Protein AF-A0A3C1PHN4-F1 (afdb_monomer_lite)

Structure (mmCIF, N/CA/C/O backbone):
data_AF-A0A3C1PHN4-F1
#
_entry.id   AF-A0A3C1PHN4-F1
#
loop_
_atom_site.group_PDB
_atom_site.id
_atom_site.type_symbol
_atom_site.label_atom_id
_atom_site.label_alt_id
_atom_site.label_comp_id
_atom_site.label_asym_id
_atom_site.label_entity_id
_atom_site.label_seq_id
_atom_site.pdbx_PDB_ins_code
_atom_site.Cartn_x
_atom_site.Cartn_y
_atom_site.Cartn_z
_atom_site.occupancy
_atom_site.B_iso_or_equiv
_atom_site.auth_seq_id
_atom_site.auth_comp_id
_atom_site.auth_asym_id
_atom_site.auth_atom_id
_atom_site.pdbx_PDB_model_num
ATOM 1 N N . MET A 1 1 ? 15.123 -16.444 -46.218 1.00 46.22 1 MET A N 1
ATOM 2 C CA . MET A 1 1 ? 15.657 -16.084 -44.885 1.00 46.22 1 MET A CA 1
ATOM 3 C C . MET A 1 1 ? 14.708 -15.084 -44.245 1.00 46.22 1 MET A C 1
ATOM 5 O O . MET A 1 1 ? 14.728 -13.919 -44.612 1.00 46.22 1 MET A O 1
ATOM 9 N N . SER A 1 2 ? 13.809 -15.547 -43.372 1.00 48.19 2 SER A N 1
ATOM 10 C CA . SER A 1 2 ? 12.847 -14.676 -42.684 1.00 48.19 2 SER A CA 1
ATOM 11 C C . SER A 1 2 ? 13.507 -14.106 -41.433 1.00 48.19 2 SER A C 1
ATOM 13 O O . SER A 1 2 ? 13.710 -14.823 -40.453 1.00 48.19 2 SER A O 1
ATOM 15 N N . LYS A 1 3 ? 13.885 -12.830 -41.495 1.00 54.38 3 LYS A N 1
ATOM 16 C CA . LYS A 1 3 ? 14.501 -12.074 -40.405 1.00 54.38 3 LYS A CA 1
ATOM 17 C C . LYS A 1 3 ? 13.466 -11.909 -39.283 1.00 54.38 3 LYS A C 1
ATOM 19 O O . LYS A 1 3 ? 12.589 -11.056 -39.359 1.00 54.38 3 LYS A O 1
ATOM 24 N N . LYS A 1 4 ? 13.511 -12.774 -38.265 1.00 56.47 4 LYS A N 1
ATOM 25 C CA . LYS A 1 4 ? 12.742 -12.597 -37.023 1.00 56.47 4 LYS A CA 1
ATOM 26 C C . LYS A 1 4 ? 13.418 -11.506 -36.189 1.00 56.47 4 LYS A C 1
ATOM 28 O O . LYS A 1 4 ? 14.150 -11.803 -35.256 1.00 56.47 4 LYS A O 1
ATOM 33 N N . GLU A 1 5 ? 13.187 -10.250 -36.550 1.00 56.91 5 GLU A N 1
ATOM 34 C CA . GLU A 1 5 ? 13.719 -9.072 -35.843 1.00 56.91 5 GLU A CA 1
ATOM 35 C C . GLU A 1 5 ? 12.773 -8.520 -34.759 1.00 56.91 5 GLU A C 1
ATOM 37 O O . GLU A 1 5 ? 12.950 -7.409 -34.278 1.00 56.91 5 GLU A O 1
ATOM 42 N N . GLY A 1 6 ? 11.759 -9.288 -34.349 1.00 54.19 6 GLY A N 1
ATOM 43 C CA . GLY A 1 6 ? 10.719 -8.805 -33.429 1.00 54.19 6 GLY A CA 1
ATOM 44 C C . GLY A 1 6 ? 11.007 -8.957 -31.931 1.00 54.19 6 GLY A C 1
ATOM 45 O O . GLY A 1 6 ? 10.272 -8.400 -31.125 1.00 54.19 6 GLY A O 1
ATOM 46 N N . LEU A 1 7 ? 12.033 -9.713 -31.529 1.00 56.69 7 LEU A N 1
ATOM 47 C CA . LEU A 1 7 ? 12.289 -10.043 -30.111 1.00 56.69 7 LEU A CA 1
ATOM 48 C C . LEU A 1 7 ? 13.770 -9.935 -29.707 1.00 56.69 7 LEU A C 1
ATOM 50 O O . LEU A 1 7 ? 14.131 -10.266 -28.585 1.00 56.69 7 LEU A O 1
ATOM 54 N N . SER A 1 8 ? 14.645 -9.479 -30.605 1.00 57.94 8 SER A N 1
ATOM 55 C CA . SER A 1 8 ? 16.102 -9.518 -30.420 1.00 57.94 8 SER A CA 1
ATOM 56 C C . SER A 1 8 ? 16.685 -8.322 -29.659 1.00 57.94 8 SER A C 1
ATOM 58 O O . SER A 1 8 ? 17.905 -8.206 -29.577 1.00 57.94 8 SER A O 1
ATOM 60 N N . ASN A 1 9 ? 15.846 -7.436 -29.108 1.00 67.81 9 ASN A N 1
ATOM 61 C CA . ASN A 1 9 ? 16.299 -6.321 -28.281 1.00 67.81 9 ASN A CA 1
ATOM 62 C C . ASN A 1 9 ? 15.787 -6.486 -26.835 1.00 67.81 9 ASN A C 1
ATOM 64 O O . ASN A 1 9 ? 14.591 -6.278 -26.606 1.00 67.81 9 ASN A O 1
ATOM 68 N N . PRO A 1 10 ? 16.646 -6.829 -25.854 1.00 63.00 10 PRO A N 1
ATOM 69 C CA . PRO A 1 10 ? 16.242 -6.992 -24.452 1.00 63.00 10 PRO A CA 1
ATOM 70 C C . PRO A 1 10 ? 15.574 -5.737 -23.870 1.00 63.00 10 PRO A C 1
ATOM 72 O O . PRO A 1 10 ? 14.764 -5.844 -22.952 1.00 63.00 10 PRO A O 1
ATOM 75 N N . PHE A 1 11 ? 15.824 -4.563 -24.460 1.00 70.69 11 PHE A N 1
ATOM 76 C CA . PHE A 1 11 ? 15.163 -3.307 -24.105 1.00 70.69 11 PHE A CA 1
ATOM 77 C C . PHE A 1 11 ? 13.634 -3.360 -24.239 1.00 70.69 11 PHE A C 1
ATOM 79 O O . PHE A 1 11 ? 12.936 -2.837 -23.378 1.00 70.69 11 PHE A O 1
ATOM 86 N N . ASN A 1 12 ? 13.093 -4.031 -25.264 1.00 79.31 12 ASN A N 1
ATOM 87 C CA . ASN A 1 12 ? 11.638 -4.121 -25.432 1.00 79.31 12 ASN A CA 1
ATOM 88 C C . ASN A 1 12 ? 10.990 -4.972 -24.338 1.00 79.31 12 ASN A C 1
ATOM 90 O O . ASN A 1 12 ? 9.907 -4.640 -23.867 1.00 79.31 12 ASN A O 1
ATOM 94 N N . LEU A 1 13 ? 11.649 -6.053 -23.915 1.00 87.06 13 LEU A N 1
ATOM 95 C CA . LEU A 1 13 ? 11.117 -6.913 -22.862 1.00 87.06 13 LEU A CA 1
ATOM 96 C C . LEU A 1 13 ? 11.140 -6.201 -21.505 1.00 87.06 13 LEU A C 1
ATOM 98 O O . LEU A 1 13 ? 10.139 -6.226 -20.798 1.00 87.06 13 LEU A O 1
ATOM 102 N N . ILE A 1 14 ? 12.241 -5.517 -21.175 1.00 89.12 14 ILE A N 1
ATOM 103 C CA . ILE A 1 14 ? 12.381 -4.755 -19.924 1.00 89.12 14 ILE A CA 1
ATOM 104 C C . ILE A 1 14 ? 11.318 -3.654 -19.836 1.00 89.12 14 ILE A C 1
ATOM 106 O O . ILE A 1 14 ? 10.679 -3.505 -18.798 1.00 89.12 14 ILE A O 1
ATOM 110 N N . VAL A 1 15 ? 11.074 -2.924 -20.929 1.00 90.06 15 VAL A N 1
ATOM 111 C CA . VAL A 1 15 ? 10.050 -1.868 -20.970 1.00 90.06 15 VAL A CA 1
ATOM 112 C C . VAL A 1 15 ? 8.643 -2.438 -20.778 1.00 90.06 15 VAL A C 1
ATOM 114 O O . VAL A 1 15 ? 7.858 -1.864 -20.028 1.00 90.06 15 VAL A O 1
ATOM 117 N N . ILE A 1 16 ? 8.321 -3.576 -21.403 1.00 90.94 16 ILE A N 1
ATOM 118 C CA . ILE A 1 16 ? 7.018 -4.235 -21.218 1.00 90.94 16 ILE A CA 1
ATOM 119 C C . ILE A 1 16 ? 6.846 -4.702 -19.768 1.00 90.94 16 ILE A C 1
ATOM 121 O O . ILE A 1 16 ? 5.792 -4.475 -19.180 1.00 90.94 16 ILE A O 1
ATOM 125 N N . VAL A 1 17 ? 7.876 -5.315 -19.177 1.00 91.44 17 VAL A N 1
ATOM 126 C CA . VAL A 1 17 ? 7.845 -5.760 -17.775 1.00 91.44 17 VAL A CA 1
ATOM 127 C C . VAL A 1 17 ? 7.668 -4.570 -16.829 1.00 91.44 17 VAL A C 1
ATOM 129 O O . VAL A 1 17 ? 6.818 -4.630 -15.946 1.00 91.44 17 VAL A O 1
ATOM 132 N N . ALA A 1 18 ? 8.388 -3.468 -17.048 1.00 90.06 18 ALA A N 1
ATOM 133 C CA . ALA A 1 18 ? 8.254 -2.256 -16.241 1.00 90.06 18 ALA A CA 1
ATOM 134 C C . ALA A 1 18 ? 6.853 -1.627 -16.360 1.00 90.06 18 ALA A C 1
ATOM 136 O O . ALA A 1 18 ? 6.262 -1.228 -15.359 1.00 90.06 18 ALA A O 1
ATOM 137 N N . ALA A 1 19 ? 6.289 -1.581 -17.572 1.00 91.94 19 ALA A N 1
ATOM 138 C CA . ALA A 1 19 ? 4.942 -1.063 -17.804 1.00 91.94 19 ALA A CA 1
ATOM 139 C C . ALA A 1 19 ? 3.854 -1.936 -17.153 1.00 91.94 19 ALA A C 1
ATOM 141 O O . ALA A 1 19 ? 2.881 -1.407 -16.617 1.00 91.94 19 ALA A O 1
ATOM 142 N N . LEU A 1 20 ? 4.020 -3.263 -17.173 1.00 93.88 20 LEU A N 1
ATOM 143 C CA . LEU A 1 20 ? 3.125 -4.190 -16.476 1.00 93.88 20 LEU A CA 1
ATOM 144 C C . LEU A 1 20 ? 3.240 -4.058 -14.955 1.00 93.88 20 LEU A C 1
ATOM 146 O O . LEU A 1 20 ? 2.212 -4.084 -14.286 1.00 93.88 20 LEU A O 1
ATOM 150 N N . GLY A 1 21 ? 4.452 -3.866 -14.425 1.00 91.88 21 GLY A N 1
ATOM 151 C CA . GLY A 1 21 ? 4.671 -3.573 -13.006 1.00 91.88 21 GLY A CA 1
ATOM 152 C C . GLY A 1 21 ? 3.889 -2.336 -12.568 1.00 91.88 21 GLY A C 1
ATOM 153 O O . GLY A 1 21 ? 3.020 -2.434 -11.710 1.00 91.88 21 GLY A O 1
ATOM 154 N N . TYR A 1 22 ? 4.071 -1.215 -13.275 1.00 91.69 22 TYR A N 1
ATOM 155 C CA . TYR A 1 22 ? 3.323 0.018 -13.009 1.00 91.69 22 TYR A CA 1
ATOM 156 C C . TYR A 1 22 ? 1.797 -0.168 -13.079 1.00 91.69 22 TYR A C 1
ATOM 158 O O . TYR A 1 22 ? 1.054 0.400 -12.278 1.00 91.69 22 TYR A O 1
ATOM 166 N N . PHE A 1 23 ? 1.311 -0.963 -14.039 1.00 94.12 23 PHE A N 1
ATOM 167 C CA . PHE A 1 23 ? -0.116 -1.251 -14.165 1.00 94.12 23 PHE A CA 1
ATOM 168 C C . PHE A 1 23 ? -0.667 -2.000 -12.944 1.00 94.12 23 PHE A C 1
ATOM 170 O O . PHE A 1 23 ? -1.715 -1.618 -12.420 1.00 94.12 23 PHE A O 1
ATOM 177 N N . VAL A 1 24 ? 0.035 -3.041 -12.486 1.00 93.31 24 VAL A N 1
ATO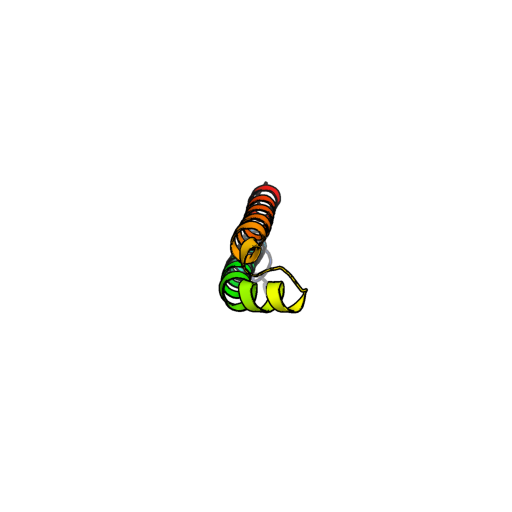M 178 C CA . VAL A 1 24 ? -0.360 -3.811 -11.298 1.00 93.31 24 VAL A CA 1
ATOM 179 C C . VAL A 1 24 ? -0.286 -2.939 -10.041 1.00 93.31 24 VAL A C 1
ATOM 181 O O . VAL A 1 24 ? -1.239 -2.930 -9.267 1.00 93.31 24 VAL A O 1
ATOM 184 N N . ASP A 1 25 ? 0.759 -2.119 -9.892 1.00 93.44 25 ASP A N 1
ATOM 185 C CA . ASP A 1 25 ? 0.937 -1.234 -8.732 1.00 93.44 25 ASP A CA 1
ATOM 186 C C . ASP A 1 25 ? -0.248 -0.271 -8.538 1.00 93.44 25 ASP A C 1
ATOM 188 O O . ASP A 1 25 ? -0.784 -0.123 -7.435 1.00 93.44 25 ASP A O 1
ATOM 192 N N . ILE A 1 26 ? -0.698 0.379 -9.619 1.00 93.06 26 ILE A N 1
ATOM 193 C CA . ILE A 1 26 ? -1.849 1.294 -9.579 1.00 93.06 26 ILE A CA 1
ATOM 194 C C . ILE A 1 26 ? -3.155 0.534 -9.336 1.00 93.06 26 ILE A C 1
ATOM 196 O O . ILE A 1 26 ? -4.021 1.024 -8.603 1.00 93.06 26 ILE A O 1
ATOM 200 N N . TYR A 1 27 ? -3.308 -0.653 -9.927 1.00 95.12 27 TYR A N 1
ATOM 201 C CA . TYR A 1 27 ? -4.490 -1.481 -9.713 1.00 95.12 27 TYR A CA 1
ATOM 202 C C . TYR A 1 27 ? -4.642 -1.864 -8.238 1.00 95.12 27 TYR A C 1
ATOM 204 O O . TYR A 1 27 ? -5.727 -1.695 -7.678 1.00 95.12 27 TYR A O 1
ATOM 212 N N . ASP A 1 28 ? -3.555 -2.280 -7.589 1.00 94.38 28 ASP A N 1
ATOM 213 C CA . ASP A 1 28 ? -3.561 -2.667 -6.180 1.00 94.38 28 ASP A CA 1
ATOM 214 C C . ASP A 1 28 ? -3.898 -1.484 -5.260 1.00 94.38 28 ASP A C 1
ATOM 216 O O . ASP A 1 28 ? -4.690 -1.637 -4.328 1.00 94.38 28 ASP A O 1
ATOM 220 N N . LEU A 1 29 ? -3.368 -0.282 -5.533 1.00 94.69 29 LEU A N 1
ATOM 221 C CA . LEU A 1 29 ? -3.707 0.930 -4.769 1.00 94.69 29 LEU A CA 1
ATOM 222 C C . LEU A 1 29 ? -5.192 1.295 -4.888 1.00 94.69 29 LEU A C 1
ATOM 224 O O . LEU A 1 29 ? -5.837 1.628 -3.888 1.00 94.69 29 LEU A O 1
ATOM 228 N N . ILE A 1 30 ? -5.748 1.223 -6.100 1.00 96.25 30 ILE A N 1
ATOM 229 C CA . ILE A 1 30 ? -7.164 1.519 -6.345 1.00 96.25 30 ILE A CA 1
ATOM 230 C C . ILE A 1 30 ? -8.045 0.464 -5.677 1.00 96.25 30 ILE A C 1
ATOM 232 O O . ILE A 1 30 ? -8.996 0.816 -4.974 1.00 96.25 30 ILE A O 1
ATOM 236 N N . LEU A 1 31 ? -7.728 -0.818 -5.869 1.00 95.81 31 LEU A N 1
ATOM 237 C CA . LEU A 1 31 ? -8.487 -1.921 -5.296 1.00 95.81 31 LEU A CA 1
ATOM 238 C C . LEU A 1 31 ? -8.513 -1.808 -3.774 1.00 95.81 31 LEU A C 1
ATOM 240 O O . LEU A 1 31 ? -9.599 -1.817 -3.193 1.00 95.81 31 LEU A O 1
ATOM 244 N N . PHE A 1 32 ? -7.349 -1.615 -3.143 1.00 95.62 32 PHE A N 1
ATOM 245 C CA . PHE A 1 32 ? -7.257 -1.387 -1.706 1.00 95.62 32 PHE A CA 1
ATOM 246 C C . PHE A 1 32 ? -8.120 -0.193 -1.284 1.0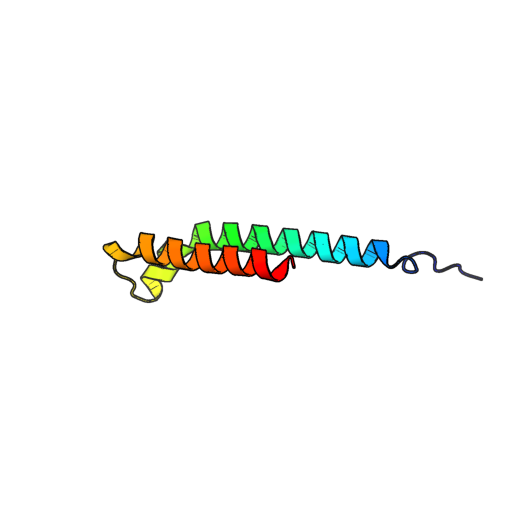0 95.62 32 PHE A C 1
ATOM 248 O O . PHE A 1 32 ? -8.948 -0.333 -0.390 1.00 95.62 32 PHE A O 1
ATOM 255 N N . GLY A 1 33 ? -8.028 0.950 -1.968 1.00 94.12 33 GLY A N 1
ATOM 256 C CA . GLY A 1 33 ? -8.854 2.125 -1.674 1.00 94.12 33 GLY A CA 1
ATOM 257 C C . GLY A 1 33 ? -10.367 1.856 -1.699 1.00 94.12 33 GLY A C 1
ATOM 258 O O . GLY A 1 33 ? -11.088 2.359 -0.836 1.00 94.12 33 GLY A O 1
ATOM 259 N N . ILE A 1 34 ? -10.842 1.036 -2.642 1.00 97.12 34 ILE A N 1
ATOM 260 C CA . ILE A 1 34 ? -12.267 0.708 -2.804 1.00 97.12 34 ILE A CA 1
ATOM 261 C C . ILE A 1 34 ? -12.743 -0.277 -1.732 1.00 97.12 34 ILE A C 1
ATOM 263 O O . ILE A 1 34 ? -13.803 -0.074 -1.137 1.00 97.12 34 ILE A O 1
ATOM 267 N N . VAL A 1 35 ? -11.990 -1.354 -1.483 1.00 96.75 35 VAL A N 1
ATOM 268 C CA . VAL A 1 35 ? -12.484 -2.474 -0.662 1.00 96.75 35 VAL A CA 1
ATOM 269 C C . VAL A 1 35 ? -11.988 -2.457 0.782 1.00 96.75 35 VAL A C 1
ATOM 271 O O . VAL A 1 35 ? -12.593 -3.127 1.613 1.00 96.75 35 VAL A O 1
ATOM 274 N N . ARG A 1 36 ? -10.951 -1.677 1.126 1.00 96.50 36 ARG A N 1
ATOM 275 C CA . ARG A 1 36 ? -10.289 -1.681 2.451 1.00 96.50 36 ARG A CA 1
ATOM 276 C C . ARG A 1 36 ? -11.267 -1.694 3.617 1.00 96.50 36 ARG A C 1
ATOM 278 O O . ARG A 1 36 ? -11.133 -2.516 4.513 1.00 96.50 36 ARG A O 1
ATOM 285 N N . VAL A 1 37 ? -12.241 -0.786 3.620 1.00 95.56 37 VAL A N 1
ATOM 286 C CA . VAL A 1 37 ? -13.181 -0.651 4.744 1.00 95.56 37 VAL A CA 1
ATOM 287 C C . VAL A 1 37 ? -14.073 -1.887 4.868 1.00 95.56 37 VAL A C 1
ATOM 289 O O . VAL A 1 37 ? -14.243 -2.405 5.968 1.00 95.56 37 VAL A O 1
ATOM 292 N N . ALA A 1 38 ? -14.610 -2.386 3.753 1.00 96.94 38 ALA A N 1
ATOM 293 C CA . ALA A 1 38 ? -15.429 -3.596 3.744 1.00 96.94 38 ALA A CA 1
ATOM 294 C C . ALA A 1 38 ? -14.612 -4.835 4.144 1.00 96.94 38 ALA A C 1
ATOM 296 O O . ALA A 1 38 ? -15.084 -5.642 4.942 1.00 96.94 38 ALA A O 1
ATOM 297 N N . SER A 1 39 ? -13.373 -4.951 3.658 1.00 96.38 39 SER A N 1
ATOM 298 C CA . SER A 1 39 ? -12.464 -6.051 3.989 1.00 96.38 39 SER A CA 1
ATOM 299 C C . SER A 1 39 ? -12.086 -6.065 5.470 1.00 96.38 39 SER A C 1
ATOM 301 O O . SER A 1 39 ? -12.204 -7.107 6.107 1.00 96.38 39 SER A O 1
ATOM 303 N N . LEU A 1 40 ? -11.694 -4.918 6.040 1.00 97.19 40 LEU A N 1
ATOM 304 C CA . LEU A 1 40 ? -11.334 -4.805 7.458 1.00 97.19 40 LEU A CA 1
ATOM 305 C C . LEU A 1 40 ? -12.524 -5.130 8.373 1.00 97.19 40 LEU A C 1
ATOM 307 O O . LEU A 1 40 ? -12.379 -5.877 9.339 1.00 97.19 40 LEU A O 1
ATOM 311 N N . LYS A 1 41 ? -13.728 -4.663 8.024 1.00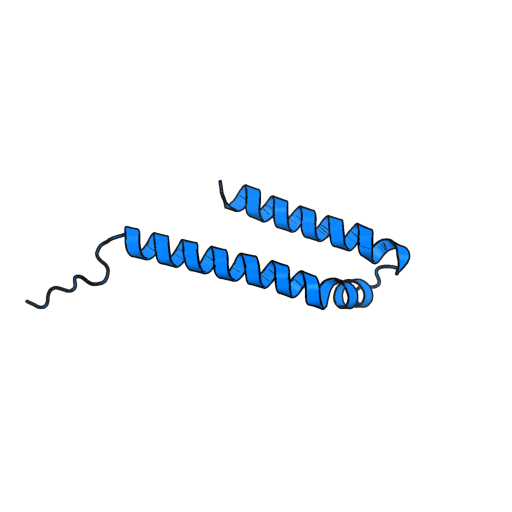 97.19 41 LYS A N 1
ATOM 312 C CA . LYS A 1 41 ? -14.957 -5.060 8.729 1.00 97.19 41 LYS A CA 1
ATOM 313 C C . LYS A 1 41 ? -15.240 -6.556 8.604 1.00 97.19 41 LYS A C 1
ATOM 315 O O . LYS A 1 41 ? -15.618 -7.187 9.585 1.00 97.19 41 LYS A O 1
ATOM 320 N N . GLY A 1 42 ? -15.031 -7.129 7.418 1.00 97.12 42 GLY A N 1
ATOM 321 C CA . GLY A 1 42 ? -15.239 -8.553 7.147 1.00 97.12 42 GLY A CA 1
ATOM 322 C C . GLY A 1 42 ? -14.352 -9.480 7.981 1.00 97.12 42 GLY A C 1
ATOM 323 O O . GLY A 1 42 ? -14.761 -10.601 8.270 1.00 97.12 42 GLY A O 1
ATOM 324 N N . ILE A 1 43 ? -13.180 -9.004 8.412 1.00 96.25 43 ILE A N 1
ATOM 325 C CA . ILE A 1 43 ? -12.266 -9.735 9.306 1.00 96.25 43 ILE A CA 1
ATOM 326 C C . ILE A 1 43 ? -12.405 -9.335 10.786 1.00 96.25 43 ILE A C 1
ATOM 328 O O . ILE A 1 43 ? -11.631 -9.800 11.618 1.00 96.25 43 ILE A O 1
ATOM 332 N N . GLY A 1 44 ? -13.394 -8.502 11.129 1.00 95.75 44 GLY A N 1
ATOM 333 C CA . GLY A 1 44 ? -13.720 -8.147 12.512 1.00 95.75 44 GLY A CA 1
ATOM 334 C C . GLY A 1 44 ? -12.924 -6.980 13.102 1.00 95.75 44 GLY A C 1
ATOM 335 O O . GLY A 1 44 ? -12.891 -6.847 14.324 1.00 95.75 44 GLY A O 1
ATOM 336 N N . VAL A 1 45 ? -12.295 -6.133 12.278 1.00 96.88 45 VAL A N 1
ATOM 337 C CA . VAL A 1 45 ? -11.612 -4.923 12.769 1.00 96.88 45 VAL A CA 1
ATOM 338 C C . VAL A 1 45 ? -12.653 -3.924 13.307 1.00 96.88 45 VAL A C 1
ATOM 340 O O . VAL A 1 45 ? -13.589 -3.583 12.575 1.00 96.88 45 VAL A O 1
ATOM 343 N N . PRO A 1 46 ? -12.505 -3.440 14.555 1.00 96.56 46 PRO A N 1
ATOM 344 C CA . PRO A 1 46 ? -13.388 -2.435 15.148 1.00 96.56 46 PRO A CA 1
ATOM 345 C C . PRO A 1 46 ? -13.451 -1.123 14.353 1.00 96.56 46 PRO A C 1
ATOM 347 O O . PRO A 1 46 ? -12.454 -0.696 13.769 1.00 96.56 46 PRO A O 1
ATOM 350 N N . ASP A 1 47 ? -14.610 -0.453 14.361 1.00 94.00 47 ASP A N 1
ATOM 351 C CA . ASP A 1 47 ? -14.853 0.775 13.582 1.00 94.00 47 ASP A CA 1
ATOM 352 C C . ASP A 1 47 ? -13.871 1.917 13.910 1.00 94.00 47 ASP A C 1
ATOM 354 O O . ASP A 1 47 ? -13.481 2.678 13.022 1.00 94.00 47 ASP A O 1
ATOM 358 N N . ASP A 1 48 ? -13.438 2.018 15.166 1.00 96.31 48 ASP A N 1
ATOM 359 C CA . ASP A 1 48 ? -12.463 3.000 15.652 1.00 96.31 48 ASP A CA 1
ATOM 360 C C . ASP A 1 48 ? -11.025 2.713 15.186 1.00 96.31 48 ASP A C 1
ATOM 362 O O . ASP A 1 48 ? -10.187 3.616 15.175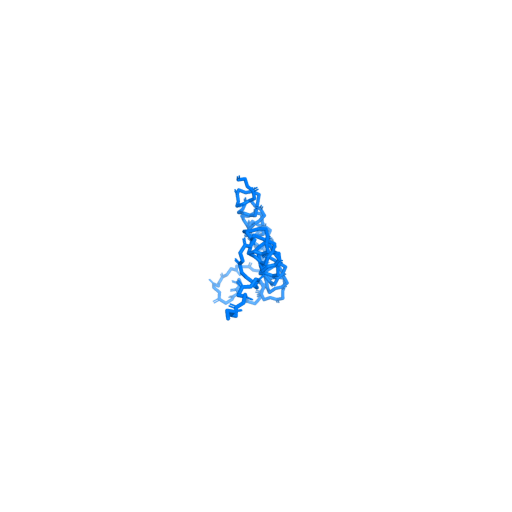 1.00 96.31 48 ASP A O 1
ATOM 366 N N . GLN A 1 49 ? -10.740 1.486 14.740 1.00 96.38 49 GLN A N 1
ATOM 367 C CA . GLN A 1 49 ? -9.413 1.048 14.294 1.00 96.38 49 GLN A CA 1
ATOM 368 C C . GLN A 1 49 ? -9.268 0.990 12.769 1.00 96.38 49 GLN A C 1
ATOM 370 O O . GLN A 1 49 ? -8.146 0.942 12.264 1.00 96.38 49 GLN A O 1
ATOM 375 N N . LEU A 1 50 ? -10.367 1.065 12.010 1.00 95.56 50 LEU A N 1
ATOM 376 C CA . LEU A 1 50 ? -10.361 0.925 10.545 1.00 95.56 50 LEU A CA 1
ATOM 377 C C . LEU A 1 50 ? -9.405 1.885 9.832 1.00 95.56 50 LEU A C 1
ATOM 379 O O . LEU A 1 50 ? -8.800 1.528 8.821 1.00 95.56 50 LEU A O 1
ATOM 383 N N . LEU A 1 51 ? -9.297 3.118 10.330 1.00 95.38 51 LEU A N 1
ATOM 384 C CA . LEU A 1 51 ? -8.408 4.119 9.751 1.00 95.38 51 LEU A CA 1
ATOM 385 C C . LEU A 1 51 ? -6.947 3.783 10.049 1.00 95.38 51 LEU A C 1
ATOM 387 O O . LEU A 1 51 ? -6.131 3.788 9.131 1.00 95.38 51 LEU A O 1
ATOM 391 N N . THR A 1 52 ? -6.629 3.472 11.304 1.00 97.25 52 THR A N 1
ATOM 392 C CA . THR A 1 52 ? -5.261 3.181 11.750 1.00 97.25 52 THR A CA 1
ATOM 393 C C . THR A 1 52 ? -4.715 1.934 11.061 1.00 97.25 52 THR A C 1
ATOM 395 O O . THR A 1 52 ? -3.652 1.996 10.444 1.00 97.25 52 THR A O 1
ATOM 398 N N . GLU A 1 53 ? -5.481 0.842 11.068 1.00 96.75 53 GLU A N 1
ATOM 399 C CA . GLU A 1 53 ? -5.121 -0.405 10.383 1.00 96.75 53 GLU A CA 1
ATOM 400 C C . GLU A 1 53 ? -5.053 -0.208 8.866 1.00 96.75 53 GLU A C 1
ATOM 402 O O . GLU A 1 53 ? -4.130 -0.668 8.195 1.00 96.75 53 GLU A O 1
ATOM 407 N N . GLY A 1 54 ? -5.992 0.558 8.308 1.00 95.88 54 GLY A N 1
ATOM 408 C CA . GLY A 1 54 ? -5.998 0.895 6.892 1.00 95.88 54 GLY A CA 1
ATOM 409 C C . GLY A 1 54 ? -4.758 1.672 6.440 1.00 95.88 54 GLY A C 1
ATOM 410 O O . GLY A 1 54 ? -4.232 1.409 5.360 1.00 95.88 54 GLY A O 1
ATOM 411 N N . ILE A 1 55 ? -4.287 2.625 7.247 1.00 96.19 55 ILE A N 1
ATOM 412 C CA . ILE A 1 55 ? -3.054 3.378 6.981 1.00 96.19 55 ILE A CA 1
ATOM 413 C C . ILE A 1 55 ? -1.829 2.484 7.166 1.00 96.19 55 ILE A C 1
ATOM 415 O O . ILE A 1 55 ? -0.906 2.559 6.362 1.00 96.19 55 ILE A O 1
ATOM 419 N N . TYR A 1 56 ? -1.816 1.624 8.185 1.00 97.31 56 TYR A N 1
ATOM 420 C CA . TYR A 1 56 ? -0.718 0.688 8.406 1.00 97.31 56 TYR A CA 1
ATOM 421 C C . TYR A 1 56 ? -0.516 -0.246 7.205 1.00 97.31 56 TYR A C 1
ATOM 423 O O . TYR A 1 56 ? 0.593 -0.339 6.680 1.00 97.31 56 TYR A O 1
ATOM 431 N N . LEU A 1 57 ? -1.592 -0.862 6.710 1.00 96.31 57 LEU A N 1
ATOM 432 C CA . LEU A 1 57 ? -1.546 -1.727 5.529 1.00 96.31 57 LEU A CA 1
ATOM 433 C C . LEU A 1 57 ? -1.088 -0.970 4.275 1.00 96.31 57 LEU A C 1
ATOM 435 O O . LEU A 1 57 ? -0.257 -1.481 3.527 1.00 96.31 57 LEU A O 1
ATOM 439 N N . LEU A 1 58 ? -1.559 0.267 4.080 1.00 95.94 58 LEU A N 1
ATOM 440 C CA . LEU A 1 58 ? -1.096 1.115 2.979 1.00 95.94 58 LEU A CA 1
ATOM 441 C C . LEU A 1 58 ? 0.398 1.441 3.105 1.00 95.94 58 LEU A C 1
ATOM 443 O O . LEU A 1 58 ? 1.129 1.368 2.125 1.00 95.94 58 LEU A O 1
ATOM 447 N N . ASN A 1 59 ? 0.877 1.768 4.305 1.00 96.38 59 ASN A N 1
ATOM 448 C CA . ASN A 1 59 ? 2.293 2.046 4.537 1.00 96.38 59 ASN A CA 1
ATOM 449 C C . ASN A 1 59 ? 3.152 0.810 4.256 1.00 96.38 59 ASN A C 1
ATOM 451 O O . ASN A 1 59 ? 4.199 0.934 3.627 1.00 96.38 59 ASN A O 1
ATOM 455 N N . MET A 1 60 ? 2.698 -0.381 4.656 1.00 96.38 60 MET A N 1
ATOM 456 C CA . MET A 1 60 ? 3.362 -1.644 4.321 1.00 96.38 60 MET A CA 1
ATOM 457 C C . MET A 1 60 ? 3.405 -1.877 2.805 1.00 96.38 60 MET A C 1
ATOM 459 O O . MET A 1 60 ? 4.447 -2.271 2.283 1.00 96.38 60 MET A O 1
ATOM 463 N N . GLN A 1 61 ? 2.318 -1.569 2.089 1.00 93.44 61 GLN A N 1
ATOM 464 C CA . GLN A 1 61 ? 2.2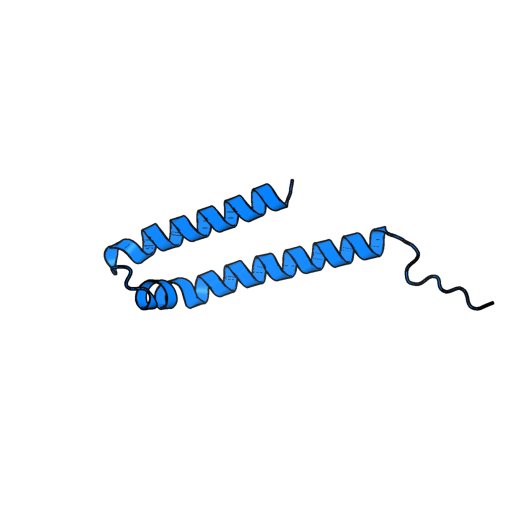74 -1.622 0.626 1.00 93.44 61 GLN A CA 1
AT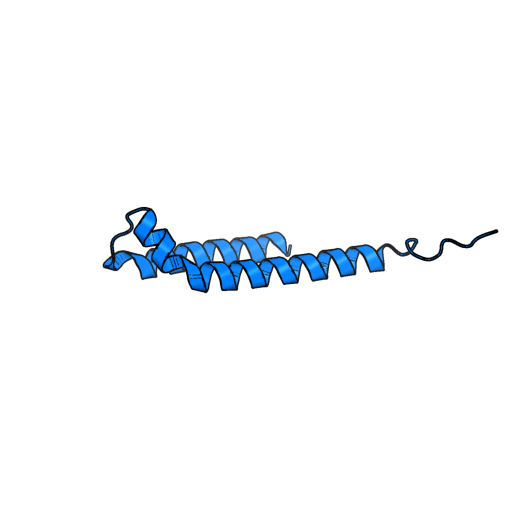OM 465 C C . GLN A 1 61 ? 3.282 -0.649 -0.008 1.00 93.44 61 GLN A C 1
ATOM 467 O O . GLN A 1 61 ? 4.065 -1.050 -0.865 1.00 93.44 61 GLN A O 1
ATOM 472 N N . MET A 1 62 ? 3.337 0.600 0.463 1.00 94.50 62 MET A N 1
ATOM 473 C CA . MET A 1 62 ? 4.280 1.614 -0.027 1.00 94.50 62 MET A CA 1
ATOM 474 C C . MET A 1 62 ? 5.743 1.254 0.274 1.00 94.50 62 MET A C 1
ATOM 476 O O . MET A 1 62 ? 6.622 1.501 -0.549 1.00 94.50 62 MET A O 1
ATOM 480 N N . ILE A 1 63 ? 6.016 0.635 1.427 1.00 95.81 63 ILE A N 1
ATOM 481 C CA . ILE A 1 63 ? 7.343 0.093 1.756 1.00 95.81 63 ILE A CA 1
ATOM 482 C C . ILE A 1 63 ? 7.701 -1.044 0.793 1.00 95.81 63 ILE A C 1
ATOM 484 O O . ILE A 1 63 ? 8.824 -1.086 0.297 1.00 95.81 63 ILE A O 1
ATOM 488 N N . GLY A 1 64 ? 6.752 -1.934 0.492 1.00 92.56 64 GLY A N 1
ATOM 489 C CA . GLY A 1 64 ? 6.930 -2.994 -0.498 1.00 92.56 64 GLY A CA 1
ATOM 490 C C . GLY A 1 64 ? 7.286 -2.446 -1.881 1.00 92.56 64 GLY A C 1
ATOM 491 O O . GLY A 1 64 ? 8.235 -2.929 -2.492 1.00 92.56 64 GLY A O 1
ATOM 492 N N . MET A 1 65 ? 6.599 -1.392 -2.331 1.00 91.44 65 MET A N 1
ATOM 493 C CA . MET A 1 65 ? 6.905 -0.704 -3.594 1.00 91.44 65 MET A CA 1
ATOM 494 C C . MET A 1 65 ? 8.303 -0.074 -3.588 1.00 91.44 65 MET A C 1
ATOM 496 O O . MET A 1 65 ? 9.032 -0.176 -4.570 1.00 91.44 65 MET A O 1
ATOM 500 N N . LEU A 1 66 ? 8.704 0.544 -2.472 1.00 91.56 66 LEU A N 1
ATOM 501 C CA . LEU A 1 66 ? 10.034 1.137 -2.332 1.00 91.56 66 LEU A CA 1
ATOM 502 C C . LEU A 1 66 ? 11.138 0.076 -2.410 1.00 91.56 66 LEU A C 1
ATOM 504 O O . LEU A 1 66 ? 12.129 0.283 -3.101 1.00 91.56 66 LEU A O 1
ATOM 508 N N . ILE A 1 67 ? 10.965 -1.048 -1.708 1.00 92.62 67 ILE A N 1
ATOM 509 C CA . ILE A 1 67 ? 11.939 -2.147 -1.705 1.00 92.62 67 ILE A CA 1
ATOM 510 C C . ILE A 1 67 ? 11.970 -2.845 -3.066 1.00 92.62 67 ILE A C 1
ATOM 512 O O . ILE A 1 67 ? 13.047 -3.154 -3.554 1.00 92.62 67 ILE A O 1
ATOM 516 N N . GLY A 1 68 ? 10.813 -3.081 -3.688 1.00 85.00 68 GLY A N 1
ATOM 517 C CA . GLY A 1 68 ? 10.724 -3.745 -4.991 1.00 85.00 68 GLY A CA 1
ATOM 518 C C . GLY A 1 68 ? 11.291 -2.926 -6.155 1.00 85.00 68 GLY A C 1
ATOM 519 O O . GLY A 1 68 ? 11.598 -3.496 -7.199 1.00 85.00 68 GLY A O 1
ATOM 520 N N . GLY A 1 69 ? 11.434 -1.608 -5.986 1.00 77.00 69 GLY A N 1
ATOM 521 C CA . GLY A 1 69 ? 12.056 -0.715 -6.965 1.00 77.00 69 GLY A CA 1
ATOM 522 C C . GLY A 1 69 ? 13.585 -0.602 -6.874 1.00 77.00 69 GLY A C 1
ATOM 523 O O . GLY A 1 69 ? 14.165 0.093 -7.710 1.00 77.00 69 GLY A O 1
ATOM 524 N N . ILE A 1 70 ? 14.224 -1.227 -5.875 1.00 74.19 70 ILE A N 1
ATOM 525 C CA . ILE A 1 70 ? 15.689 -1.267 -5.670 1.00 74.19 70 ILE A CA 1
ATOM 526 C C . ILE A 1 70 ? 16.243 -2.586 -6.211 1.00 74.19 70 ILE A C 1
ATOM 528 O O . ILE A 1 70 ? 17.258 -2.527 -6.941 1.00 74.19 70 ILE A O 1
#

Foldseek 3Di:
DDPPPPPPDVVVVVVVVVVVVVVVLVVVVVVCVVCQQVVCVVVPNDPVCSVVVSVVVVVVSVVVVVVVVD

Sequence (70 aa):
MSKKEGLSNPFNLIVIVAALGYFVDIYDLILFGIVRVASLKGIGVPDDQLLTEGIYLLNMQMIGMLIGGI

Secondary structure (DSSP, 8-state):
-----SS--HHHHHHHHHHHHHHHHHHHHHHHHHHHHHHHHHTT--TTTHHHHHHHHHHHHHHHHHHHT-

pLDDT: mean 87.86, std 14.08, range [46.22, 97.31]

Radius of gyration: 19.07 Å; chains: 1; bounding box: 32×20×60 Å